Protein AF-A0A966QFV4-F1 (afdb_monomer)

Sequence (88 aa):
GLTRRVSEGEVFQGAVTRVIPIGAFVEILPGKEGMIHISQLSEARVEKVEDVVNVGDQVTVRVREIDNRGRINLTLRGVPQADAPLPG

Solvent-accessible surface area (backbone atoms only — not comparable to full-atom values): 5265 Å² total; per-residue (Å²): 130,89,75,82,77,79,56,70,72,42,74,43,64,19,36,23,76,41,69,46,85,66,21,36,33,27,41,57,48,96,87,35,43,23,43,29,41,41,78,36,70,40,94,62,90,71,86,48,37,64,83,80,50,44,70,71,37,80,43,63,33,27,32,68,41,76,48,96,85,46,44,27,40,32,27,54,66,88,58,76,74,92,80,70,82,79,88,126

Nearest PDB structures (foldseek):
  5ie8-assembly1_A  TM=9.300E-01  e=1.204E-08  Mycobacterium leprae TN
  2k4k-assembly1_A  TM=8.748E-01  e=2.253E-08  Bacillus subtilis
  6qh2-assembly1_A  TM=9.102E-01  e=3.495E-08  Escherichia coli SE11
  3bzk-assembly1_A  TM=9.128E-01  e=2.599E-07  Pseudomonas aeruginosa
  4ba2-assembly1_I  TM=8.212E-01  e=3.988E-04  Saccharolobus solfataricus

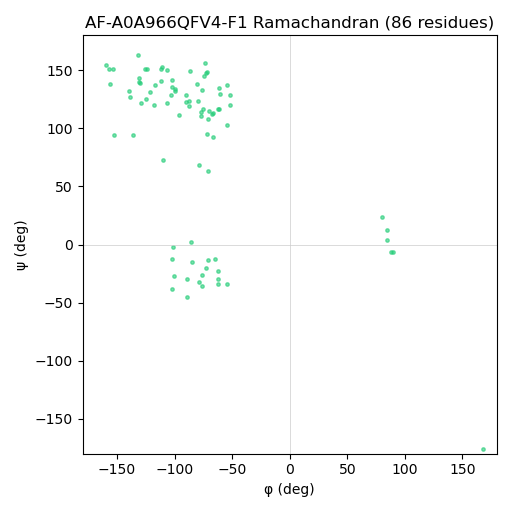pLDDT: mean 73.61, std 13.34, range [35.97, 88.81]

Structure (mmCIF, N/CA/C/O backbone):
data_AF-A0A966QFV4-F1
#
_entry.id   AF-A0A966QFV4-F1
#
loop_
_atom_site.group_PDB
_atom_site.id
_atom_site.type_symbol
_atom_site.label_atom_id
_atom_site.label_alt_id
_atom_site.label_comp_id
_atom_site.label_asym_id
_atom_site.label_entity_id
_atom_site.label_seq_id
_atom_site.pdbx_PDB_ins_code
_atom_site.Cartn_x
_atom_site.Cartn_y
_atom_site.Cartn_z
_atom_site.occupancy
_atom_site.B_iso_or_equiv
_atom_site.auth_seq_id
_atom_site.auth_comp_id
_atom_site.auth_asym_id
_atom_site.auth_atom_id
_atom_site.pdbx_PDB_model_num
ATOM 1 N N . GLY A 1 1 ? -0.104 5.756 25.355 1.00 35.97 1 GLY A N 1
ATOM 2 C CA . GLY A 1 1 ? -0.914 5.757 24.123 1.00 35.97 1 GLY A CA 1
ATOM 3 C C . GLY A 1 1 ? -0.484 4.581 23.283 1.00 35.97 1 GLY A C 1
ATOM 4 O O . GLY A 1 1 ? 0.701 4.461 23.013 1.00 35.97 1 GLY A O 1
ATOM 5 N N . LEU A 1 2 ? -1.401 3.667 22.980 1.00 40.22 2 LEU A N 1
ATOM 6 C CA . LEU A 1 2 ? -1.113 2.366 22.377 1.00 40.22 2 LEU A CA 1
ATOM 7 C C . LEU A 1 2 ? -0.875 2.507 20.857 1.00 40.22 2 LEU A C 1
ATOM 9 O O . LEU A 1 2 ? -1.695 2.083 20.049 1.00 40.22 2 LEU A O 1
ATOM 13 N N . THR A 1 3 ? 0.220 3.145 20.437 1.00 52.22 3 THR A N 1
ATOM 14 C CA . THR A 1 3 ? 0.635 3.130 19.027 1.00 52.22 3 THR A CA 1
ATOM 15 C C . THR A 1 3 ? 1.160 1.739 18.705 1.00 52.22 3 THR A C 1
ATOM 17 O O . THR A 1 3 ? 2.314 1.410 18.969 1.00 52.22 3 THR A O 1
ATOM 20 N N . ARG A 1 4 ? 0.279 0.891 18.168 1.00 54.91 4 ARG A N 1
ATOM 21 C CA . ARG A 1 4 ? 0.616 -0.412 17.588 1.00 54.91 4 ARG A CA 1
ATOM 22 C C . ARG A 1 4 ? 1.702 -0.162 16.531 1.00 54.91 4 ARG A C 1
ATOM 24 O O . ARG A 1 4 ? 1.432 0.431 15.479 1.00 54.91 4 ARG A O 1
ATOM 31 N N . ARG A 1 5 ? 2.947 -0.471 16.896 1.00 59.12 5 ARG A N 1
ATOM 32 C CA . ARG A 1 5 ? 4.149 -0.216 16.099 1.00 59.12 5 ARG A CA 1
ATOM 33 C C . ARG A 1 5 ? 4.090 -1.190 14.932 1.00 59.12 5 ARG A C 1
ATOM 35 O O . ARG A 1 5 ? 4.171 -2.389 15.147 1.00 59.12 5 ARG A O 1
ATOM 42 N N . VAL A 1 6 ? 3.823 -0.678 13.738 1.00 64.12 6 VAL A N 1
ATOM 43 C CA . VAL A 1 6 ? 4.093 -1.451 12.522 1.00 64.12 6 VAL A CA 1
ATOM 44 C C . VAL A 1 6 ? 5.603 -1.349 12.348 1.00 64.12 6 VAL A C 1
ATOM 46 O O . VAL A 1 6 ? 6.140 -0.258 12.561 1.00 64.12 6 VAL A O 1
ATOM 49 N N . SER A 1 7 ? 6.281 -2.460 12.085 1.00 65.88 7 SER A N 1
ATOM 50 C CA . SER A 1 7 ? 7.740 -2.46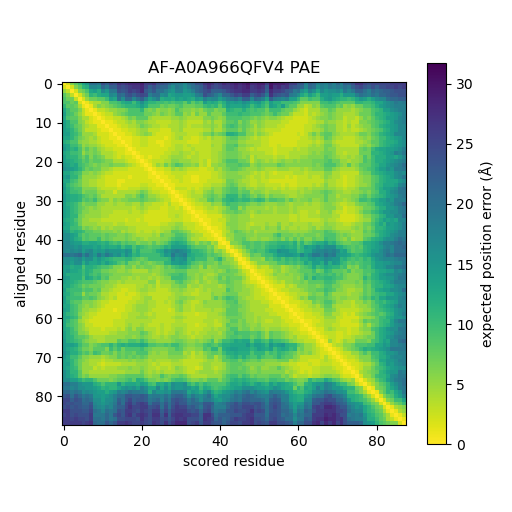3 11.969 1.00 65.88 7 SER A CA 1
ATOM 51 C C . SER A 1 7 ? 8.148 -2.509 10.502 1.00 65.88 7 SER A C 1
ATOM 53 O O . SER A 1 7 ? 7.520 -3.179 9.682 1.00 65.88 7 SER A O 1
ATOM 55 N N . GLU A 1 8 ? 9.203 -1.781 10.156 1.00 76.94 8 GLU A N 1
ATOM 56 C CA . GLU A 1 8 ? 9.786 -1.838 8.819 1.00 76.94 8 GLU A CA 1
ATOM 57 C C . GLU A 1 8 ? 10.286 -3.259 8.536 1.00 76.94 8 GLU A C 1
ATOM 59 O O . GLU A 1 8 ? 10.906 -3.904 9.381 1.00 76.94 8 GLU A O 1
ATOM 64 N N . GLY A 1 9 ? 9.984 -3.772 7.348 1.00 75.00 9 GLY A N 1
ATOM 65 C CA . GLY A 1 9 ? 10.330 -5.123 6.928 1.00 75.00 9 GLY A CA 1
ATOM 66 C C . GLY A 1 9 ? 9.291 -6.196 7.255 1.00 75.00 9 GLY A C 1
ATOM 67 O O . GLY A 1 9 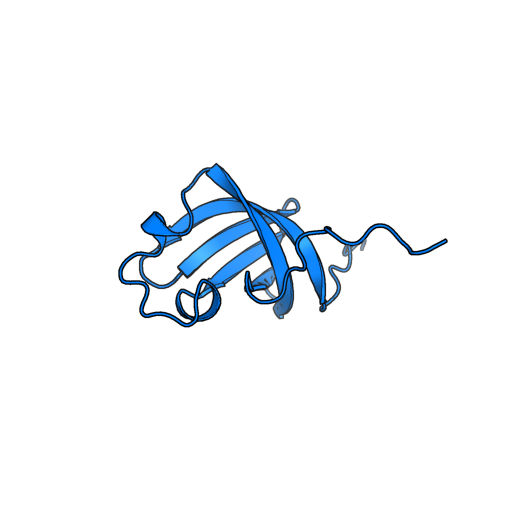? 9.461 -7.312 6.759 1.00 75.00 9 GLY A O 1
ATOM 68 N N . GLU A 1 10 ? 8.227 -5.889 8.001 1.00 78.75 10 GLU A N 1
ATOM 69 C CA . GLU A 1 10 ? 7.106 -6.815 8.196 1.00 78.75 10 GLU A CA 1
ATOM 70 C C . GLU A 1 10 ? 6.258 -6.954 6.929 1.00 78.75 10 GLU A C 1
ATOM 72 O O . GLU A 1 10 ? 6.107 -6.022 6.136 1.00 78.75 10 GLU A O 1
ATOM 77 N N . VAL A 1 11 ? 5.696 -8.145 6.752 1.00 81.81 11 VAL A N 1
ATOM 78 C CA . VAL A 1 11 ? 4.786 -8.471 5.659 1.00 81.81 11 VAL A CA 1
ATOM 79 C C . VAL A 1 11 ? 3.367 -8.490 6.211 1.00 81.81 11 VAL A C 1
ATOM 81 O O . VAL A 1 11 ? 3.094 -9.167 7.199 1.00 81.81 11 VAL A O 1
ATOM 84 N N . PHE A 1 12 ? 2.467 -7.760 5.562 1.00 82.31 12 PHE A N 1
ATOM 85 C CA . PHE A 1 12 ? 1.050 -7.718 5.894 1.00 82.31 12 PHE A CA 1
ATOM 86 C C . PHE A 1 12 ? 0.217 -8.097 4.680 1.00 82.31 12 PHE A C 1
ATOM 88 O O . PHE A 1 12 ? 0.599 -7.851 3.538 1.00 82.31 12 PHE A O 1
ATOM 95 N N . GLN A 1 13 ? -0.949 -8.674 4.936 1.00 84.88 13 GLN A N 1
ATOM 96 C CA . GLN A 1 13 ? -1.971 -8.846 3.918 1.00 84.88 13 GLN A CA 1
ATOM 97 C C . GLN A 1 13 ? -2.864 -7.613 3.953 1.00 84.88 13 GLN A C 1
ATOM 99 O O . GLN A 1 13 ? -3.386 -7.257 5.011 1.00 84.88 13 GLN A O 1
ATOM 104 N N . GLY A 1 14 ? -2.979 -6.929 2.824 1.00 86.50 14 GLY A N 1
ATOM 105 C CA . GLY A 1 14 ? -3.776 -5.724 2.714 1.00 86.50 14 GLY A CA 1
ATOM 106 C C . GLY A 1 14 ? -4.790 -5.825 1.592 1.00 86.50 14 GLY A C 1
ATOM 107 O O . GLY A 1 14 ? -4.573 -6.521 0.602 1.00 86.50 14 GLY A O 1
ATOM 108 N N . ALA A 1 15 ? -5.903 -5.122 1.759 1.00 87.94 15 ALA A N 1
ATOM 109 C CA . ALA A 1 15 ? -6.929 -5.016 0.736 1.00 87.94 15 ALA A CA 1
ATOM 110 C C . ALA A 1 15 ? -6.767 -3.694 -0.010 1.00 87.94 15 ALA A C 1
ATOM 112 O O . ALA A 1 15 ? -6.612 -2.633 0.603 1.00 87.94 15 ALA A O 1
ATOM 113 N N . VAL A 1 16 ? -6.797 -3.746 -1.336 1.00 88.81 16 VAL A N 1
ATOM 114 C CA . VAL A 1 16 ? -6.726 -2.541 -2.159 1.00 88.81 16 VAL A CA 1
ATOM 115 C C . VAL A 1 16 ? -8.007 -1.737 -1.954 1.00 88.81 16 VAL A C 1
ATOM 117 O O . VAL A 1 16 ? -9.088 -2.150 -2.367 1.00 88.81 16 VAL A O 1
ATOM 120 N N . THR A 1 17 ? -7.907 -0.571 -1.328 1.00 88.69 17 THR A N 1
ATOM 121 C CA . THR A 1 17 ? -9.061 0.315 -1.121 1.00 88.69 17 THR A CA 1
ATOM 122 C C . THR A 1 17 ? -9.245 1.270 -2.289 1.00 88.69 17 THR A C 1
ATOM 124 O O . THR A 1 17 ? -10.367 1.675 -2.593 1.00 88.69 17 THR A O 1
ATOM 127 N N . ARG A 1 18 ? -8.148 1.638 -2.965 1.00 87.44 18 ARG A N 1
ATOM 128 C CA . ARG A 1 18 ? -8.184 2.580 -4.084 1.00 87.44 18 ARG A CA 1
ATOM 129 C C . ARG A 1 18 ? -6.996 2.393 -5.014 1.00 87.44 18 ARG A C 1
ATOM 131 O O . ARG A 1 18 ? -5.867 2.305 -4.554 1.00 87.44 18 ARG A O 1
ATOM 138 N N . VAL A 1 19 ? -7.218 2.440 -6.320 1.00 85.88 19 VAL A N 1
ATOM 139 C CA . VAL A 1 19 ? -6.144 2.417 -7.325 1.00 85.88 19 VAL A CA 1
ATOM 140 C C . VAL A 1 19 ? -6.089 3.773 -8.026 1.00 85.88 19 VAL A C 1
ATOM 142 O O . VAL A 1 19 ? -7.121 4.405 -8.245 1.00 85.88 19 VAL A O 1
ATOM 145 N N . ILE A 1 20 ? -4.884 4.264 -8.313 1.00 84.81 20 ILE A N 1
ATOM 146 C CA . ILE A 1 20 ? -4.638 5.501 -9.064 1.00 84.81 20 ILE A CA 1
ATOM 147 C C . ILE A 1 20 ? -3.594 5.238 -10.163 1.00 84.81 20 ILE A C 1
ATOM 149 O O . ILE A 1 20 ? -2.850 4.271 -10.074 1.00 84.81 20 ILE A O 1
ATOM 153 N N . PRO A 1 21 ? -3.446 6.092 -11.188 1.00 79.25 21 PRO A N 1
ATOM 154 C CA . PRO A 1 21 ? -2.549 5.807 -12.317 1.00 79.25 21 PRO A CA 1
ATOM 155 C C . PRO A 1 21 ? -1.064 5.669 -11.943 1.00 79.25 21 PRO A C 1
ATOM 157 O O . PRO A 1 21 ? -0.296 5.049 -12.666 1.00 79.25 21 PRO A O 1
ATOM 160 N N . ILE A 1 22 ? -0.649 6.257 -10.817 1.00 78.94 22 ILE A N 1
ATOM 161 C CA . ILE A 1 22 ? 0.743 6.249 -10.341 1.00 78.94 22 ILE A CA 1
ATOM 162 C C . ILE A 1 22 ? 1.000 5.227 -9.218 1.00 78.94 22 ILE A C 1
ATOM 164 O O . ILE A 1 22 ? 2.136 5.099 -8.756 1.00 78.94 22 ILE A O 1
ATOM 168 N N . GLY A 1 23 ? -0.023 4.494 -8.762 1.00 84.00 23 GLY A N 1
ATOM 169 C CA . GLY A 1 23 ? 0.098 3.540 -7.658 1.00 84.00 23 GLY A CA 1
ATOM 170 C C . GLY A 1 23 ? -1.234 3.020 -7.107 1.00 84.00 23 GLY A C 1
ATOM 171 O O . GLY A 1 23 ? -2.302 3.349 -7.604 1.00 84.00 23 GLY A O 1
ATOM 172 N N . ALA A 1 24 ? -1.190 2.222 -6.047 1.00 87.00 24 ALA A N 1
ATOM 173 C CA . ALA A 1 24 ? -2.379 1.688 -5.385 1.00 87.00 24 ALA A CA 1
ATOM 174 C C . ALA A 1 24 ? -2.323 1.917 -3.873 1.00 87.00 24 ALA A C 1
ATOM 176 O O . ALA A 1 24 ? -1.272 1.768 -3.253 1.00 87.00 24 ALA A O 1
ATOM 177 N N . PHE A 1 25 ? -3.457 2.284 -3.290 1.00 88.69 25 PHE A N 1
ATOM 178 C CA . PHE A 1 25 ? -3.678 2.349 -1.854 1.00 88.69 25 PHE A CA 1
ATOM 179 C C . PHE A 1 25 ? -4.207 1.013 -1.360 1.00 88.69 25 PHE A C 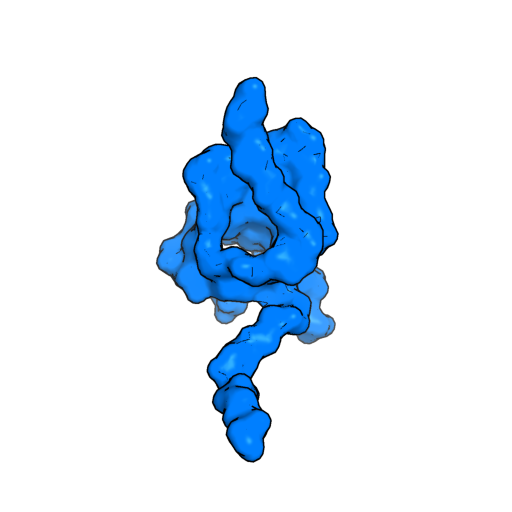1
ATOM 181 O O . PHE A 1 25 ? -5.185 0.475 -1.882 1.00 88.69 25 PHE A O 1
ATOM 188 N N . VAL A 1 26 ? -3.545 0.507 -0.332 1.00 87.44 26 VAL A N 1
ATOM 189 C CA . VAL A 1 26 ? -3.824 -0.774 0.288 1.00 87.44 26 VAL A CA 1
ATOM 190 C C . VAL A 1 26 ? -3.947 -0.551 1.783 1.00 87.44 26 VAL A C 1
ATOM 192 O O . VAL A 1 26 ? -3.024 -0.061 2.437 1.00 87.44 26 VAL A O 1
ATOM 195 N N . GLU A 1 27 ? -5.095 -0.915 2.333 1.00 87.81 27 GLU A N 1
ATOM 196 C CA . GLU A 1 27 ? -5.311 -0.899 3.770 1.00 87.81 27 GLU A CA 1
ATOM 197 C C . GLU A 1 27 ? -4.845 -2.230 4.353 1.00 87.81 27 GLU A C 1
ATOM 199 O O . GLU A 1 27 ? -5.345 -3.293 3.986 1.00 87.81 27 GLU A O 1
ATOM 204 N N . ILE A 1 28 ? -3.858 -2.170 5.248 1.00 83.94 28 ILE A N 1
ATOM 205 C CA . ILE A 1 28 ? -3.329 -3.356 5.937 1.00 83.94 28 ILE A CA 1
ATOM 206 C C . ILE A 1 28 ? -3.887 -3.493 7.356 1.00 83.94 28 ILE A C 1
ATOM 208 O O . ILE A 1 28 ? -3.950 -4.592 7.901 1.00 83.94 28 ILE A O 1
ATOM 212 N N . LEU A 1 29 ? -4.263 -2.376 7.984 1.00 79.56 29 LEU A N 1
ATOM 213 C CA . LEU A 1 29 ? -4.728 -2.309 9.366 1.00 79.56 29 LEU A CA 1
ATOM 214 C C . LEU A 1 29 ? -5.660 -1.092 9.538 1.00 79.56 29 LEU A C 1
ATOM 216 O O . LEU A 1 29 ? -5.450 -0.068 8.886 1.00 79.56 29 LEU A O 1
ATOM 220 N N . PRO A 1 30 ? -6.630 -1.138 10.468 1.00 77.88 30 PRO A N 1
ATOM 221 C CA . PRO A 1 30 ? -7.538 -0.018 10.712 1.00 77.88 30 PRO A CA 1
ATOM 222 C C . PRO A 1 30 ? -6.763 1.226 11.178 1.00 77.88 30 PRO A C 1
ATOM 224 O O . PRO A 1 30 ? -6.116 1.212 12.230 1.00 77.88 30 PRO A O 1
ATOM 227 N N . GLY A 1 31 ? -6.818 2.298 10.378 1.00 74.69 31 GLY A N 1
ATOM 228 C CA . GLY A 1 31 ? -6.084 3.554 10.602 1.00 74.69 31 GLY A CA 1
ATOM 229 C C . GLY A 1 31 ? -4.638 3.566 10.082 1.00 74.69 31 GLY A C 1
ATOM 230 O O . GLY A 1 31 ? -3.857 4.443 10.457 1.00 74.69 31 GLY A O 1
ATOM 231 N N . LYS A 1 32 ? -4.260 2.579 9.267 1.00 77.94 32 LYS A N 1
ATOM 232 C CA . LYS A 1 32 ? -2.915 2.376 8.711 1.00 77.94 32 LYS A CA 1
ATOM 233 C C . LYS A 1 32 ? -3.062 2.015 7.231 1.00 77.94 32 LYS A C 1
ATOM 235 O O . LYS A 1 32 ? -3.231 0.852 6.864 1.00 77.94 32 LYS A O 1
ATOM 240 N N . GLU A 1 33 ? -2.979 3.037 6.392 1.00 84.75 33 GLU A N 1
ATOM 241 C CA . GLU A 1 33 ? -3.054 2.903 4.940 1.00 84.75 33 GLU A CA 1
ATOM 242 C C . GLU A 1 33 ? -1.654 2.935 4.343 1.00 84.75 33 GLU A C 1
ATOM 244 O O . GLU A 1 33 ? -0.822 3.789 4.680 1.00 84.75 33 GLU A O 1
ATOM 249 N N . GLY A 1 34 ? -1.396 2.004 3.437 1.00 86.19 34 GLY A N 1
ATOM 250 C CA . GLY A 1 34 ? -0.172 1.990 2.672 1.00 86.19 34 GLY A CA 1
ATOM 251 C C . GLY A 1 34 ? -0.390 2.316 1.207 1.00 86.19 34 GLY A C 1
ATOM 252 O O . GLY A 1 34 ? -1.459 2.090 0.651 1.00 86.19 34 GLY A O 1
ATOM 253 N N . MET A 1 35 ? 0.638 2.870 0.577 1.00 87.62 35 MET A N 1
ATOM 254 C CA . MET A 1 35 ? 0.631 3.188 -0.845 1.00 87.62 35 MET A CA 1
ATOM 255 C C . MET A 1 35 ? 1.772 2.445 -1.529 1.00 87.62 35 MET A C 1
ATOM 257 O O . MET A 1 35 ? 2.920 2.485 -1.078 1.00 87.62 35 MET A O 1
ATOM 261 N N . ILE A 1 36 ? 1.448 1.784 -2.633 1.00 85.38 36 ILE A N 1
ATOM 262 C CA . ILE A 1 36 ? 2.394 1.087 -3.493 1.00 85.38 36 ILE A CA 1
ATOM 263 C C . ILE A 1 36 ? 2.552 1.921 -4.754 1.00 85.38 36 ILE A C 1
ATOM 265 O O . ILE A 1 36 ? 1.582 2.192 -5.456 1.00 85.38 36 ILE A O 1
ATOM 269 N N . HIS A 1 37 ? 3.776 2.341 -5.051 1.00 83.19 37 HIS A N 1
ATOM 270 C CA . HIS A 1 37 ? 4.058 3.065 -6.287 1.00 83.19 37 HIS A CA 1
ATOM 271 C C . HIS A 1 37 ? 4.012 2.110 -7.485 1.00 83.19 37 HIS A C 1
ATOM 273 O O . HIS A 1 37 ? 4.439 0.963 -7.357 1.00 83.19 37 HIS A O 1
ATOM 279 N N . ILE A 1 38 ? 3.593 2.573 -8.665 1.00 81.31 38 ILE A N 1
ATOM 280 C CA . ILE A 1 38 ? 3.575 1.746 -9.888 1.00 81.31 38 ILE A CA 1
ATOM 281 C C . ILE A 1 38 ? 4.948 1.115 -10.192 1.00 81.31 38 ILE A C 1
ATOM 283 O O . ILE A 1 38 ? 5.040 -0.039 -10.590 1.00 81.31 38 ILE A O 1
ATOM 287 N N . SER A 1 39 ? 6.034 1.824 -9.873 1.00 75.6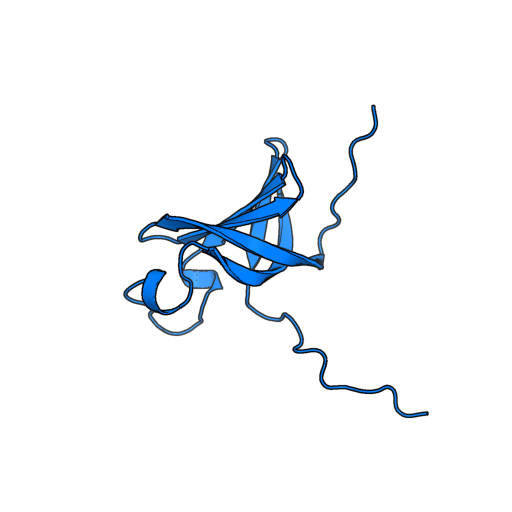2 39 SER A N 1
ATOM 288 C CA . SER A 1 39 ? 7.421 1.338 -10.000 1.00 75.62 39 SER A CA 1
ATOM 289 C C . SER A 1 39 ? 7.819 0.263 -8.974 1.00 75.62 39 SER A C 1
ATOM 291 O O . SER A 1 39 ? 8.889 -0.328 -9.082 1.00 75.62 39 SER A O 1
ATOM 293 N N . GLN A 1 40 ? 7.014 0.071 -7.927 1.00 74.62 40 GLN A N 1
ATOM 294 C CA . GLN A 1 40 ? 7.195 -0.942 -6.878 1.00 74.62 40 GLN A CA 1
ATOM 295 C C . GLN A 1 40 ? 6.268 -2.151 -7.075 1.00 74.62 40 GLN A C 1
ATOM 297 O O . GLN A 1 40 ? 6.469 -3.174 -6.424 1.00 74.62 40 GLN A O 1
ATOM 302 N N . LEU A 1 41 ? 5.271 -2.039 -7.963 1.00 73.12 41 LEU A N 1
ATOM 303 C CA . LEU A 1 41 ? 4.399 -3.140 -8.382 1.00 73.12 41 LEU A CA 1
ATOM 304 C C . LEU A 1 41 ? 5.096 -4.094 -9.353 1.00 73.12 41 LEU A C 1
ATOM 306 O O . LEU A 1 41 ? 4.871 -5.299 -9.298 1.00 73.12 41 LEU A O 1
ATOM 310 N N . SER A 1 42 ? 5.946 -3.577 -10.239 1.00 64.12 42 SER A N 1
ATOM 311 C CA . SER A 1 42 ? 6.734 -4.393 -11.164 1.00 64.12 42 SER A CA 1
ATOM 312 C C . SER A 1 42 ? 7.943 -3.630 -11.698 1.00 64.12 42 SER A C 1
ATOM 314 O O . SER A 1 42 ? 7.952 -2.403 -11.749 1.00 64.12 42 SER A O 1
ATOM 316 N N . GLU A 1 43 ? 8.977 -4.379 -12.090 1.00 59.59 43 GLU A N 1
ATOM 317 C CA . GLU A 1 4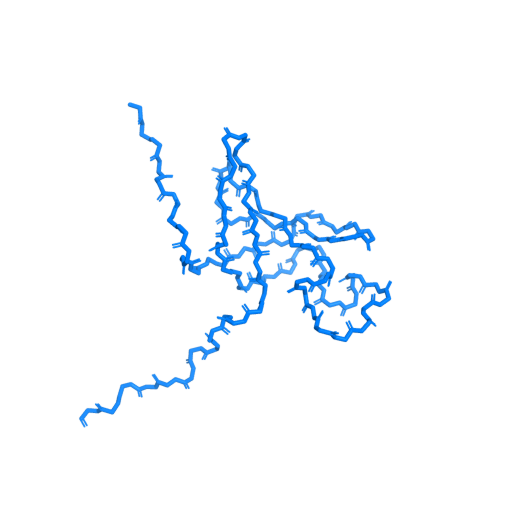3 ? 10.176 -3.846 -12.768 1.00 59.59 43 GLU A CA 1
ATOM 318 C C . GLU A 1 43 ? 9.903 -3.515 -14.235 1.00 59.59 43 GLU A C 1
ATOM 320 O O . GLU A 1 43 ? 10.569 -2.671 -14.831 1.00 59.59 43 GLU A O 1
ATOM 325 N N . ALA A 1 44 ? 8.921 -4.206 -14.814 1.00 59.09 44 ALA A N 1
ATOM 326 C CA . ALA A 1 44 ? 8.445 -3.971 -16.161 1.00 59.09 44 ALA A CA 1
ATOM 327 C C . ALA A 1 44 ? 7.617 -2.682 -16.225 1.00 59.09 44 ALA A C 1
ATOM 329 O O . ALA A 1 44 ? 7.038 -2.236 -15.233 1.00 59.09 44 ALA A O 1
ATOM 330 N N . ARG A 1 45 ? 7.542 -2.085 -17.417 1.00 59.72 45 ARG A N 1
ATOM 331 C CA . ARG A 1 45 ? 6.722 -0.900 -17.674 1.00 59.72 45 ARG A CA 1
ATOM 332 C C . ARG A 1 45 ? 5.244 -1.270 -17.540 1.00 59.72 45 ARG A C 1
ATOM 334 O O . ARG A 1 45 ? 4.631 -1.734 -18.491 1.00 59.72 45 ARG A O 1
ATOM 341 N N . VAL A 1 46 ? 4.697 -1.082 -16.347 1.00 65.25 46 VAL A N 1
ATOM 342 C CA . VAL A 1 46 ? 3.263 -1.208 -16.094 1.00 65.25 46 VAL A CA 1
ATOM 343 C C . VAL A 1 46 ? 2.586 0.032 -16.671 1.00 65.25 46 VAL A C 1
ATOM 345 O O . VAL A 1 46 ? 2.882 1.149 -16.250 1.00 65.25 46 VAL A O 1
ATOM 348 N N . GLU A 1 47 ? 1.717 -0.148 -17.664 1.00 67.56 47 GLU A N 1
ATOM 349 C CA . GLU A 1 47 ? 0.928 0.949 -18.243 1.00 67.56 47 GLU A CA 1
ATOM 350 C C . GLU A 1 47 ? -0.272 1.308 -17.362 1.00 67.56 47 GLU A C 1
ATOM 352 O O . GLU A 1 47 ? -0.651 2.477 -17.277 1.00 67.56 47 GLU A O 1
ATOM 357 N N . LYS A 1 48 ? -0.842 0.315 -16.668 1.00 70.62 48 LYS A N 1
ATOM 358 C CA . LYS A 1 48 ? -1.970 0.493 -15.755 1.00 70.62 48 LYS A CA 1
ATOM 359 C C . LYS A 1 48 ? -1.786 -0.328 -14.496 1.00 70.62 48 LYS A C 1
ATOM 361 O O . LYS A 1 48 ? -1.593 -1.536 -14.532 1.00 70.62 48 LYS A O 1
ATOM 366 N N . VAL A 1 49 ? -1.894 0.357 -13.368 1.00 73.56 49 VAL A N 1
ATOM 367 C CA . VAL A 1 49 ? -1.833 -0.247 -12.034 1.00 73.56 49 VAL A CA 1
ATOM 368 C C . VAL A 1 49 ? -2.987 -1.232 -11.833 1.00 73.56 49 VAL A C 1
ATOM 370 O O . VAL A 1 49 ? -2.799 -2.267 -11.212 1.00 73.56 49 VAL A O 1
ATOM 373 N N . GLU A 1 50 ? -4.142 -0.927 -12.429 1.00 75.00 50 GLU A N 1
ATOM 374 C CA . GLU A 1 50 ? -5.378 -1.718 -12.388 1.00 75.00 50 GLU A CA 1
ATOM 375 C C . GLU A 1 50 ? -5.233 -3.112 -13.019 1.00 75.00 50 GLU A C 1
ATOM 377 O O . GLU A 1 50 ? -5.872 -4.057 -12.572 1.00 75.00 50 GLU A O 1
ATOM 382 N N . ASP A 1 51 ? -4.347 -3.276 -14.008 1.00 73.56 51 ASP A N 1
ATOM 383 C CA . ASP A 1 51 ? -4.063 -4.593 -14.598 1.00 73.56 51 ASP A CA 1
ATOM 384 C C . ASP A 1 51 ? -3.250 -5.496 -13.653 1.00 73.56 51 ASP A C 1
ATOM 386 O O . ASP A 1 51 ? -3.241 -6.715 -13.811 1.00 73.56 51 ASP A O 1
ATOM 390 N N . VAL A 1 52 ? -2.564 -4.910 -12.665 1.00 73.81 52 VAL A N 1
ATOM 391 C CA . VAL A 1 52 ? -1.727 -5.641 -11.698 1.00 73.81 52 VAL A CA 1
ATOM 392 C C . VAL A 1 52 ? -2.435 -5.799 -10.355 1.00 73.81 52 VAL A C 1
ATOM 394 O O . VAL A 1 52 ? -2.308 -6.839 -9.718 1.00 73.81 52 VAL A O 1
ATOM 397 N N . VAL A 1 53 ? -3.162 -4.772 -9.911 1.00 77.12 53 VAL A N 1
ATOM 398 C CA . VAL A 1 53 ? -3.899 -4.756 -8.643 1.00 77.12 53 VAL A CA 1
ATOM 399 C C . VAL A 1 53 ? -5.246 -4.074 -8.821 1.00 77.12 53 VAL A C 1
ATOM 401 O O . VAL A 1 53 ? -5.334 -2.973 -9.359 1.00 77.12 53 VAL A O 1
ATOM 404 N N . ASN A 1 54 ? -6.302 -4.706 -8.319 1.00 81.62 54 ASN A N 1
ATOM 405 C CA . ASN A 1 54 ? -7.675 -4.231 -8.472 1.00 81.62 54 ASN A CA 1
ATOM 406 C C . ASN A 1 54 ? -8.247 -3.773 -7.132 1.00 81.62 54 ASN A C 1
ATOM 408 O O . ASN A 1 54 ? -7.868 -4.292 -6.089 1.00 81.62 54 ASN A O 1
ATOM 412 N N . VAL A 1 55 ? -9.180 -2.816 -7.138 1.00 88.31 55 VAL A N 1
ATOM 413 C CA . VAL A 1 55 ? -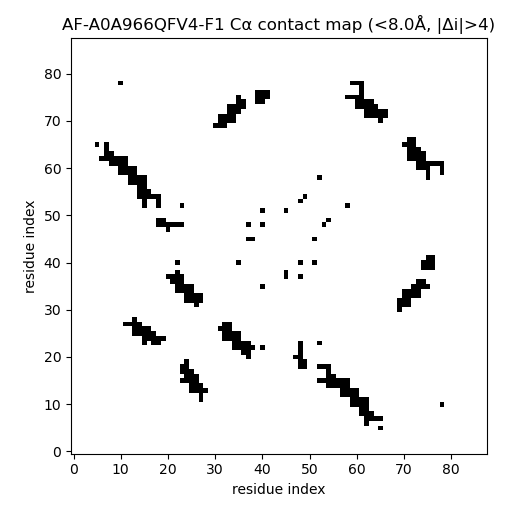9.887 -2.418 -5.908 1.00 88.31 55 VAL A CA 1
ATOM 414 C C . VAL A 1 55 ? -10.646 -3.621 -5.341 1.00 88.31 55 VAL A C 1
ATOM 416 O O . VAL A 1 55 ? -11.389 -4.284 -6.059 1.00 88.31 55 VAL A O 1
ATOM 419 N N . GLY A 1 56 ? -10.464 -3.886 -4.050 1.00 84.06 56 GLY A N 1
ATOM 420 C CA . GLY A 1 56 ? -11.011 -5.045 -3.346 1.00 84.06 56 GLY A CA 1
ATOM 421 C C . GLY A 1 56 ? -10.122 -6.287 -3.393 1.00 84.06 56 GLY A C 1
ATOM 422 O O . GLY A 1 56 ? -10.428 -7.259 -2.706 1.00 84.06 56 GLY A O 1
ATOM 423 N N . ASP A 1 57 ? -9.024 -6.259 -4.151 1.00 83.44 57 ASP A N 1
ATOM 424 C CA . ASP A 1 57 ? -8.102 -7.386 -4.223 1.00 83.44 57 ASP A CA 1
ATOM 425 C C . ASP A 1 57 ? -7.249 -7.501 -2.953 1.00 83.44 57 ASP A C 1
ATOM 427 O O . ASP A 1 57 ? -6.878 -6.491 -2.338 1.00 83.44 57 ASP A O 1
ATOM 431 N N . GLN A 1 58 ? -6.948 -8.736 -2.552 1.00 83.69 58 GLN A N 1
ATOM 432 C CA . GLN A 1 58 ? -6.098 -9.007 -1.396 1.00 83.69 58 GLN A CA 1
ATOM 433 C C . GLN A 1 58 ? -4.667 -9.251 -1.844 1.00 83.69 58 GLN A C 1
ATOM 435 O O . GLN A 1 58 ? -4.339 -10.284 -2.423 1.00 83.69 58 GLN A O 1
ATOM 440 N N . VAL A 1 59 ? -3.796 -8.309 -1.502 1.00 82.25 59 VAL A N 1
ATOM 441 C CA . VAL A 1 59 ? -2.387 -8.352 -1.868 1.00 82.25 59 VAL A CA 1
ATOM 442 C C . VAL A 1 59 ? -1.513 -8.438 -0.628 1.00 82.25 59 VAL A C 1
ATOM 444 O O . VAL A 1 59 ? -1.717 -7.750 0.374 1.00 82.25 59 VAL A O 1
ATOM 447 N N . THR A 1 60 ? -0.502 -9.295 -0.694 1.00 83.94 60 THR A N 1
ATOM 448 C CA . THR A 1 60 ? 0.501 -9.397 0.361 1.00 83.94 60 THR A CA 1
ATOM 449 C C . THR A 1 60 ? 1.602 -8.386 0.083 1.00 83.94 60 THR A C 1
ATOM 451 O O . THR A 1 60 ? 2.209 -8.395 -0.982 1.00 83.94 60 THR A O 1
ATOM 454 N N . VAL A 1 61 ? 1.856 -7.502 1.038 1.00 83.62 61 VAL A N 1
ATOM 455 C CA . VAL A 1 61 ? 2.703 -6.318 0.888 1.00 83.62 61 VAL A CA 1
ATOM 456 C C . VAL A 1 61 ? 3.707 -6.246 2.022 1.00 83.62 61 VAL A C 1
ATOM 458 O O . VAL A 1 61 ? 3.400 -6.573 3.168 1.00 83.62 61 VAL A O 1
ATOM 461 N N . ARG A 1 62 ? 4.920 -5.785 1.725 1.00 84.19 62 ARG A N 1
ATOM 462 C CA . ARG A 1 62 ? 5.949 -5.567 2.743 1.00 84.19 62 ARG A CA 1
ATOM 463 C C . ARG A 1 62 ? 6.065 -4.093 3.089 1.00 84.19 62 ARG A C 1
ATOM 465 O O . ARG A 1 62 ? 6.118 -3.243 2.198 1.00 84.19 62 ARG A O 1
ATOM 472 N N . VAL A 1 63 ? 6.148 -3.799 4.381 1.00 84.75 63 VAL A N 1
ATOM 473 C CA . VAL A 1 63 ? 6.407 -2.458 4.901 1.00 84.75 63 VAL A CA 1
ATOM 474 C C . VAL A 1 63 ? 7.842 -2.094 4.589 1.00 84.75 63 VAL A C 1
ATOM 476 O O . VAL A 1 63 ? 8.774 -2.718 5.091 1.00 84.75 63 VAL A O 1
ATOM 479 N N . ARG A 1 64 ? 8.025 -1.079 3.753 1.00 81.75 64 ARG A N 1
ATOM 480 C CA . ARG A 1 64 ? 9.342 -0.517 3.481 1.00 81.75 64 ARG A CA 1
ATOM 481 C C . ARG A 1 64 ? 9.672 0.595 4.465 1.00 81.75 64 ARG A C 1
ATOM 483 O O . ARG A 1 64 ? 10.780 0.622 4.971 1.00 81.75 64 ARG A O 1
ATOM 490 N N . GLU A 1 65 ? 8.718 1.488 4.702 1.00 79.25 65 GLU A N 1
ATOM 491 C CA . GLU A 1 65 ? 8.922 2.689 5.511 1.00 79.25 65 GLU A CA 1
ATOM 492 C C . GLU A 1 65 ? 7.578 3.177 6.062 1.00 79.25 65 GLU A C 1
ATOM 494 O O . GLU A 1 65 ? 6.537 2.971 5.425 1.00 79.25 65 GLU A O 1
ATOM 499 N N . ILE A 1 66 ? 7.579 3.826 7.226 1.00 77.62 66 ILE A N 1
ATOM 500 C CA . ILE A 1 66 ? 6.363 4.368 7.847 1.00 77.62 66 ILE A CA 1
ATOM 501 C C . ILE A 1 66 ? 6.548 5.853 8.118 1.00 77.62 66 ILE A C 1
ATOM 503 O O . ILE A 1 66 ? 7.463 6.282 8.814 1.00 77.62 66 ILE A O 1
ATOM 507 N N . ASP A 1 67 ? 5.617 6.632 7.595 1.00 73.38 67 ASP A N 1
ATOM 508 C CA . ASP A 1 67 ? 5.593 8.079 7.683 1.00 73.38 67 ASP A CA 1
ATOM 509 C C . ASP A 1 67 ? 4.887 8.526 8.980 1.00 73.38 67 ASP A C 1
ATOM 511 O O . ASP A 1 67 ? 3.918 7.906 9.435 1.00 73.38 67 ASP A O 1
ATOM 515 N N . ASN A 1 68 ? 5.287 9.668 9.547 1.00 69.19 68 ASN A N 1
ATOM 516 C CA . ASN A 1 68 ? 4.691 10.208 10.786 1.00 69.19 68 ASN A CA 1
ATOM 517 C C . ASN A 1 68 ? 3.213 10.618 10.624 1.00 69.19 68 ASN A C 1
ATOM 519 O O . ASN A 1 68 ? 2.510 10.855 11.604 1.00 69.19 68 ASN A O 1
ATOM 523 N N . ARG A 1 69 ? 2.731 10.692 9.378 1.00 68.25 69 ARG A N 1
ATOM 524 C CA . ARG A 1 69 ? 1.325 10.944 9.030 1.00 68.25 69 ARG A CA 1
ATOM 525 C C . ARG A 1 69 ? 0.458 9.679 8.994 1.00 68.25 69 ARG A C 1
ATOM 527 O O . ARG A 1 69 ? -0.711 9.777 8.644 1.00 68.25 69 ARG A O 1
ATOM 534 N N . GLY A 1 70 ? 1.018 8.508 9.310 1.00 69.69 70 GLY A N 1
ATOM 535 C CA . GLY A 1 70 ? 0.309 7.224 9.259 1.00 69.69 70 GLY A CA 1
ATOM 536 C C . GLY A 1 70 ? 0.290 6.558 7.880 1.00 69.69 70 GLY A C 1
ATOM 537 O O . GLY A 1 70 ? -0.321 5.504 7.735 1.00 69.69 70 GLY A O 1
ATOM 538 N N . ARG A 1 71 ? 0.978 7.141 6.888 1.00 77.62 71 ARG A N 1
ATOM 539 C CA . ARG A 1 71 ? 1.161 6.543 5.559 1.00 77.62 71 ARG A CA 1
ATOM 540 C C . ARG A 1 71 ? 2.280 5.517 5.598 1.00 77.62 71 ARG A C 1
ATOM 542 O O . ARG A 1 71 ? 3.325 5.770 6.190 1.00 77.62 71 ARG A O 1
ATOM 549 N N . ILE A 1 72 ? 2.075 4.388 4.940 1.00 83.50 72 ILE A N 1
ATOM 550 C CA . ILE A 1 72 ? 3.037 3.288 4.932 1.00 83.50 72 ILE A CA 1
ATOM 551 C C . ILE A 1 72 ? 3.497 3.065 3.497 1.00 83.50 72 ILE A C 1
ATOM 553 O O . ILE A 1 72 ? 2.694 2.789 2.611 1.00 83.50 72 ILE A O 1
ATOM 557 N N . ASN A 1 73 ? 4.792 3.191 3.240 1.00 85.12 73 ASN A N 1
ATOM 558 C CA . ASN A 1 73 ? 5.328 2.846 1.933 1.00 85.12 73 ASN A CA 1
ATOM 559 C C . ASN A 1 73 ? 5.411 1.328 1.844 1.00 85.12 73 ASN A C 1
ATOM 561 O O . ASN A 1 73 ? 6.168 0.689 2.577 1.00 85.12 73 ASN A O 1
ATOM 565 N N . LEU A 1 74 ? 4.609 0.764 0.949 1.00 84.88 74 LEU A N 1
ATOM 566 C CA . LEU A 1 74 ? 4.512 -0.669 0.737 1.00 84.88 74 LEU A CA 1
ATOM 567 C C . LEU A 1 74 ? 5.197 -1.056 -0.570 1.00 84.88 74 LEU A C 1
ATOM 569 O O . LEU A 1 74 ? 5.233 -0.287 -1.534 1.00 84.88 74 LEU A O 1
ATOM 573 N N . THR A 1 75 ? 5.724 -2.273 -0.611 1.00 79.75 75 THR A N 1
ATOM 574 C CA . THR A 1 75 ? 6.236 -2.878 -1.839 1.00 79.75 75 THR A CA 1
ATOM 575 C C . THR A 1 75 ? 5.680 -4.286 -2.000 1.00 79.75 75 THR A C 1
ATOM 577 O O 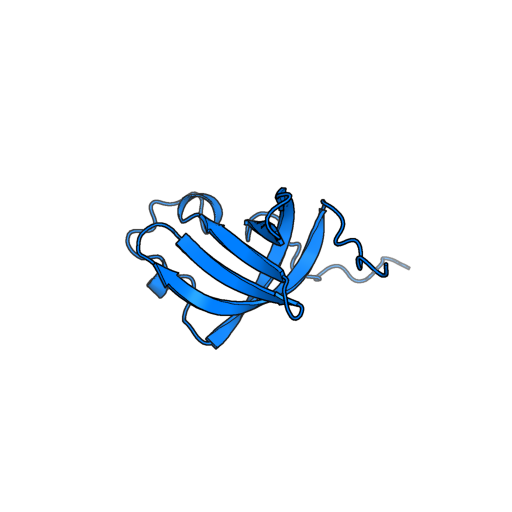. THR A 1 75 ? 5.556 -5.028 -1.025 1.00 79.75 75 THR A O 1
ATOM 580 N N . LEU A 1 76 ? 5.329 -4.639 -3.236 1.00 75.25 76 LEU A N 1
ATOM 581 C CA . LEU A 1 76 ? 4.981 -6.014 -3.617 1.00 75.25 76 LEU A CA 1
ATOM 582 C C . LEU A 1 76 ? 6.239 -6.827 -3.948 1.00 75.25 76 LEU A C 1
ATOM 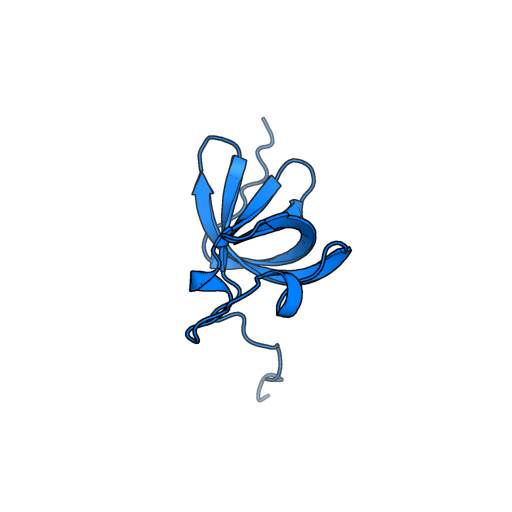584 O O . LEU A 1 76 ? 6.212 -8.053 -4.005 1.00 75.25 76 LEU A O 1
ATOM 588 N N . ARG A 1 77 ? 7.368 -6.142 -4.147 1.00 64.81 77 ARG A N 1
ATOM 589 C CA . ARG A 1 77 ? 8.634 -6.732 -4.559 1.00 64.81 77 ARG A CA 1
ATOM 590 C C . ARG A 1 77 ? 9.326 -7.371 -3.354 1.00 64.81 77 ARG A C 1
ATOM 592 O O . ARG A 1 77 ? 9.592 -6.708 -2.353 1.00 64.81 77 ARG A O 1
ATOM 599 N N . GLY A 1 78 ? 9.643 -8.660 -3.457 1.00 56.59 78 GLY A N 1
ATOM 600 C CA . GLY A 1 78 ? 10.362 -9.385 -2.406 1.00 56.59 78 GLY A CA 1
ATOM 601 C C . GLY A 1 78 ? 9.491 -9.836 -1.233 1.00 56.59 78 GLY A C 1
ATOM 602 O O . GLY A 1 78 ? 10.019 -10.047 -0.141 1.00 56.59 78 GLY A O 1
ATOM 603 N N . VAL A 1 79 ? 8.180 -9.989 -1.441 1.00 58.16 79 VAL A N 1
ATOM 604 C CA . VAL A 1 79 ? 7.362 -10.827 -0.563 1.00 58.16 79 VAL A CA 1
ATOM 605 C C . VAL A 1 79 ? 7.640 -12.276 -0.963 1.00 58.16 79 VAL A C 1
ATOM 607 O O . VAL A 1 79 ? 7.281 -12.663 -2.076 1.00 58.16 79 VAL A O 1
ATOM 610 N N . PRO A 1 80 ? 8.325 -13.076 -0.129 1.00 49.66 80 PRO A N 1
ATOM 611 C CA . PRO A 1 80 ? 8.456 -14.493 -0.407 1.00 49.66 80 PRO A CA 1
ATOM 612 C C . PRO A 1 80 ? 7.048 -15.085 -0.390 1.00 49.66 80 PRO A C 1
ATOM 614 O O . PRO A 1 80 ? 6.368 -15.060 0.637 1.00 49.66 80 PRO A O 1
ATOM 617 N N . GLN A 1 81 ? 6.598 -15.598 -1.533 1.00 44.09 81 GLN A N 1
ATOM 618 C CA . GLN A 1 81 ? 5.568 -16.624 -1.535 1.00 44.09 81 GLN A CA 1
ATOM 619 C C . GLN A 1 81 ? 6.081 -17.702 -0.579 1.00 44.09 81 GLN A C 1
ATOM 621 O O . GLN A 1 81 ? 7.213 -18.161 -0.729 1.00 44.09 81 GLN A O 1
ATOM 626 N N . ALA A 1 82 ? 5.327 -17.984 0.480 1.00 46.44 82 ALA A N 1
ATOM 627 C CA . ALA A 1 82 ? 5.704 -18.933 1.516 1.00 46.44 82 ALA A CA 1
ATOM 628 C C . ALA A 1 82 ? 5.640 -20.371 0.972 1.00 46.44 82 ALA A C 1
ATOM 630 O O . ALA A 1 82 ? 4.863 -21.189 1.440 1.00 46.44 82 ALA A O 1
ATOM 631 N N . ASP A 1 83 ? 6.476 -20.667 -0.015 1.00 47.28 83 ASP A N 1
ATOM 632 C CA . ASP A 1 83 ? 6.826 -22.001 -0.470 1.00 47.28 83 ASP A CA 1
ATOM 633 C C . ASP A 1 83 ? 8.284 -22.248 -0.078 1.00 47.28 83 ASP A C 1
ATOM 635 O O . ASP A 1 83 ? 9.207 -22.227 -0.887 1.00 47.28 83 ASP A O 1
ATOM 639 N N . ALA A 1 84 ? 8.491 -22.448 1.221 1.00 44.38 84 ALA A N 1
ATOM 640 C CA . ALA A 1 84 ? 9.578 -23.277 1.719 1.00 44.38 84 ALA A CA 1
ATOM 641 C C . ALA A 1 84 ? 9.153 -23.851 3.080 1.00 44.38 84 ALA A C 1
ATOM 643 O O . ALA A 1 84 ? 9.306 -23.184 4.108 1.00 44.38 84 ALA A O 1
ATOM 644 N N . PRO A 1 85 ? 8.592 -25.074 3.115 1.00 48.66 85 PRO A N 1
ATOM 645 C CA . PRO A 1 85 ? 8.548 -25.858 4.340 1.00 48.66 85 PRO A CA 1
ATOM 646 C C . PRO A 1 85 ? 9.978 -25.989 4.882 1.00 48.66 85 PRO A C 1
ATOM 648 O O . PRO A 1 85 ? 10.919 -26.204 4.119 1.00 48.66 85 PRO A O 1
ATOM 651 N N . LEU A 1 86 ? 10.143 -25.837 6.195 1.00 46.91 86 LEU A N 1
ATOM 652 C CA . LEU A 1 86 ? 11.412 -26.034 6.898 1.00 46.91 86 LEU A CA 1
ATOM 653 C C . LEU A 1 86 ? 12.005 -27.410 6.525 1.00 46.91 86 LEU A C 1
ATOM 655 O O . LEU A 1 86 ? 11.282 -28.401 6.660 1.00 46.91 86 LEU A O 1
ATOM 659 N N . PRO A 1 87 ? 13.279 -27.529 6.097 1.00 64.75 87 PRO A N 1
ATOM 660 C CA . PRO A 1 87 ? 13.936 -28.825 6.153 1.00 64.75 87 PRO A CA 1
ATOM 661 C C . PRO A 1 87 ? 14.093 -29.185 7.636 1.00 64.75 87 PRO A C 1
ATOM 663 O O . PRO A 1 87 ? 14.760 -28.468 8.386 1.00 64.75 87 PRO A O 1
ATOM 666 N N . GLY A 1 88 ? 13.375 -30.228 8.056 1.00 60.47 88 GLY A N 1
ATOM 667 C CA . GLY A 1 88 ? 13.560 -30.887 9.350 1.00 60.47 88 GLY A CA 1
ATOM 668 C C . GLY A 1 88 ? 14.832 -31.719 9.403 1.00 60.47 88 GLY A C 1
ATOM 669 O O . GLY A 1 88 ? 15.428 -31.971 8.330 1.00 60.47 88 GLY A O 1
#

Mean predicted aligned error: 8.86 Å

Radius of gyration: 13.66 Å; Cα contacts (8 Å, |Δi|>4): 172; chains: 1; bounding box: 25×42×42 Å

Foldseek 3Di:
DPPPDDDAFDKFKWAFQAFDQQWTWTHRDVLAIETEGPCQLDVDPDRGPCVRHNHGDIAIWGFHDADPNRYTHTHSPPPPPPPDDDDD

Secondary structure (DSSP, 8-state):
-----PPTT-EEEEEEEEEETTEEEEEEETTEEEEEEHHHH-SS--S-GGGT--TT-EEEEEEEEE-TTSEEEEESTT---S------